Protein AF-A0A3D0KJQ5-F1 (afdb_monomer_lite)

pLDDT: mean 80.61, std 14.19, range [37.97, 95.0]

Organism: NCBI:txid213554

Radius of gyration: 21.0 Å; chains: 1; bounding box: 56×35×61 Å

Secondary structure (DSSP, 8-state):
-HHHHHHHHHHHHHHHHHHHHHHHHHHHHHH----S-STT--HHHHHHHHHHHHHH-TTT--STT-EEPS--EEE--TT--EEEEEEEETTEEEEEEEETTS-EEEEE-----

Sequence (113 aa):
MKYFKFLIYFFMLMVLAVGLLMLAYALFMKYSSTGTGCNNLSYEEIKSTIDGFHNDFPQVFTMSGFRMQEGFEYIDGDSGDLILQSFETDSGYYRAEITCDGGIDIDPWYNER

Structure (mmCIF, N/CA/C/O backbone):
data_AF-A0A3D0KJQ5-F1
#
_entry.id   AF-A0A3D0KJQ5-F1
#
loop_
_atom_site.group_PDB
_atom_site.id
_atom_site.type_symbol
_atom_site.label_atom_id
_atom_site.label_alt_id
_atom_site.label_comp_id
_atom_site.label_asym_id
_atom_site.label_entity_id
_atom_site.label_seq_id
_atom_site.pdbx_PDB_ins_code
_atom_site.Cartn_x
_atom_site.Cartn_y
_atom_site.Cartn_z
_atom_site.occupancy
_atom_site.B_iso_or_equiv
_atom_site.auth_seq_id
_atom_site.auth_comp_id
_atom_site.auth_asym_id
_atom_site.auth_atom_id
_atom_site.pdbx_PDB_model_num
ATOM 1 N N . MET A 1 1 ? -42.836 6.720 37.431 1.00 60.09 1 MET A N 1
ATOM 2 C CA . MET A 1 1 ? -42.256 5.835 36.388 1.00 60.09 1 MET A CA 1
ATOM 3 C C . MET A 1 1 ? -41.872 6.520 35.063 1.00 60.09 1 MET A C 1
ATOM 5 O O . MET A 1 1 ? -41.147 5.901 34.298 1.00 60.09 1 MET A O 1
ATOM 9 N N . LYS A 1 2 ? -42.285 7.766 34.756 1.00 63.03 2 LYS A N 1
ATOM 10 C CA . LYS A 1 2 ? -41.899 8.443 33.491 1.00 63.03 2 LYS A CA 1
ATOM 11 C C . LYS A 1 2 ? -40.408 8.831 33.433 1.00 63.03 2 LYS A C 1
ATOM 13 O O . LYS A 1 2 ? -39.760 8.607 32.419 1.00 63.03 2 LYS A O 1
ATOM 18 N N . TYR A 1 3 ? -39.852 9.297 34.552 1.00 71.69 3 TYR A N 1
ATOM 19 C CA . TYR A 1 3 ? -38.444 9.704 34.660 1.00 71.69 3 TYR A CA 1
ATOM 20 C C . TYR A 1 3 ? -37.442 8.546 34.548 1.00 71.69 3 TYR A C 1
ATOM 22 O O . TYR A 1 3 ? -36.338 8.741 34.063 1.00 71.69 3 TYR A O 1
ATOM 30 N N . PHE A 1 4 ? -37.836 7.328 34.928 1.00 75.19 4 PHE A N 1
ATOM 31 C CA . PHE A 1 4 ? -36.958 6.155 34.856 1.00 75.19 4 PHE A CA 1
ATOM 32 C C . PHE A 1 4 ? -36.667 5.740 33.406 1.00 75.19 4 PHE A C 1
ATOM 34 O O . PHE A 1 4 ? -35.530 5.453 33.056 1.00 75.19 4 PHE A O 1
ATOM 41 N N . LYS A 1 5 ? -37.682 5.796 32.533 1.00 78.19 5 LYS A N 1
ATOM 42 C C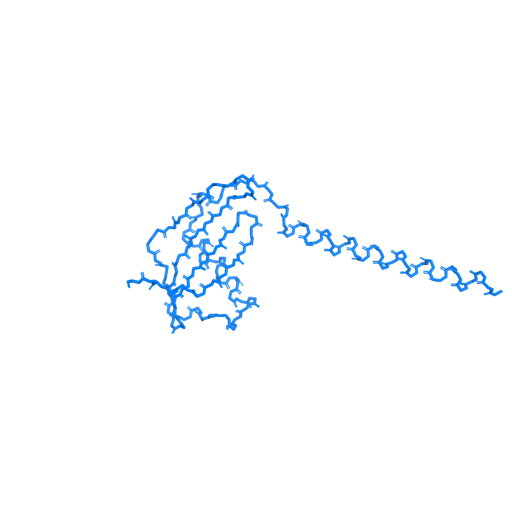A . LYS A 1 5 ? -37.500 5.550 31.094 1.00 78.19 5 LYS A CA 1
ATOM 43 C C . LYS A 1 5 ? -36.637 6.636 30.451 1.00 78.19 5 LYS A C 1
ATOM 45 O O . LYS A 1 5 ? -35.760 6.318 29.662 1.00 78.19 5 LYS A O 1
ATOM 50 N N . PHE A 1 6 ? -36.845 7.896 30.838 1.00 81.75 6 PHE A N 1
ATOM 51 C CA . PHE A 1 6 ? -36.025 9.017 30.370 1.00 81.75 6 PHE A CA 1
ATOM 52 C C . PHE A 1 6 ? -34.544 8.846 30.742 1.00 81.75 6 PHE A C 1
ATOM 54 O O . PHE A 1 6 ? -33.677 9.032 29.894 1.00 81.75 6 PHE A O 1
ATOM 61 N N . LEU A 1 7 ? -34.261 8.414 31.975 1.00 84.31 7 LEU A N 1
ATOM 62 C CA . LEU A 1 7 ? -32.898 8.172 32.449 1.00 84.31 7 LEU A CA 1
ATOM 63 C C . LEU A 1 7 ? -32.189 7.066 31.647 1.00 84.31 7 LEU A C 1
ATOM 65 O O . LEU A 1 7 ? -31.022 7.208 31.296 1.00 84.31 7 LEU A O 1
ATOM 69 N N . ILE A 1 8 ? -32.908 5.989 31.312 1.00 86.25 8 ILE A N 1
ATOM 70 C CA . ILE A 1 8 ? -32.370 4.877 30.515 1.00 86.25 8 ILE A CA 1
ATOM 71 C C . ILE A 1 8 ? -32.056 5.322 29.084 1.00 86.25 8 ILE A C 1
ATOM 73 O O . ILE A 1 8 ? -30.977 5.020 28.579 1.00 86.25 8 ILE A O 1
ATOM 77 N N . TYR A 1 9 ? -32.961 6.067 28.440 1.00 87.62 9 TYR A N 1
ATOM 78 C CA . TYR A 1 9 ? -32.713 6.572 27.087 1.00 87.62 9 TYR A CA 1
ATOM 79 C C . TYR A 1 9 ? -31.526 7.533 27.048 1.00 87.62 9 TYR A C 1
ATOM 81 O O . TYR A 1 9 ? -30.709 7.441 26.138 1.00 87.62 9 TYR A O 1
ATOM 89 N N . PHE A 1 10 ? -31.391 8.398 28.057 1.00 87.44 10 PHE A N 1
ATOM 90 C CA . PHE A 1 10 ? -30.246 9.296 28.178 1.00 87.44 10 PHE A CA 1
ATOM 91 C C . PHE A 1 10 ? -28.924 8.524 28.302 1.00 87.44 10 PHE A C 1
ATOM 93 O O . PHE A 1 10 ? -27.953 8.838 27.614 1.00 87.44 10 PHE A O 1
ATOM 100 N N . PHE A 1 11 ? -28.902 7.465 29.117 1.00 88.62 11 PHE A N 1
ATOM 101 C CA . PHE A 1 11 ? -27.711 6.635 29.298 1.00 88.62 11 PHE A CA 1
ATOM 102 C C . PHE A 1 11 ? -27.338 5.861 28.024 1.00 88.62 11 PHE A C 1
ATOM 104 O O . PHE A 1 11 ? -26.170 5.833 27.642 1.00 88.62 11 PHE A O 1
ATOM 111 N N . MET A 1 12 ? -28.321 5.291 27.316 1.00 87.31 12 MET A N 1
ATOM 112 C CA . MET A 1 12 ? -28.091 4.629 26.024 1.00 87.31 12 MET A CA 1
ATOM 113 C C . MET A 1 12 ? -27.501 5.581 24.978 1.00 87.31 12 MET A C 1
ATOM 115 O O . MET A 1 12 ? -26.583 5.202 24.255 1.00 87.31 12 MET A O 1
ATOM 119 N N . LEU A 1 13 ? -27.994 6.820 24.918 1.00 90.81 13 LEU A N 1
ATOM 120 C CA . LEU A 1 13 ? -27.521 7.828 23.968 1.00 90.81 13 LEU A CA 1
ATOM 121 C C . LEU A 1 13 ? -26.072 8.244 24.260 1.00 90.81 13 LEU A C 1
ATOM 123 O O . LEU A 1 13 ? -25.277 8.379 23.333 1.00 90.81 13 LEU A O 1
ATOM 127 N N . MET A 1 14 ? -25.704 8.362 25.541 1.00 91.38 14 MET A N 1
ATOM 128 C CA . MET A 1 14 ? -24.317 8.608 25.951 1.00 91.38 14 MET A CA 1
ATOM 129 C C . MET A 1 14 ? -23.379 7.475 25.531 1.00 91.38 14 MET A C 1
ATOM 131 O O . MET A 1 14 ? -22.322 7.742 24.967 1.00 91.38 14 MET A O 1
ATOM 135 N N . VAL A 1 15 ? -23.758 6.218 25.777 1.00 90.31 15 VAL A N 1
ATOM 136 C CA . VAL A 1 15 ? -22.932 5.058 25.399 1.00 90.31 15 VAL A CA 1
ATOM 137 C C . VAL A 1 15 ? -22.744 4.998 23.882 1.00 90.31 15 VAL A C 1
ATOM 139 O O . VAL A 1 15 ? -21.632 4.766 23.411 1.00 90.31 15 VAL A O 1
ATOM 142 N N . LEU A 1 16 ? -23.801 5.274 23.114 1.00 91.38 16 LEU A N 1
ATOM 143 C CA . LEU A 1 16 ? -23.732 5.308 21.655 1.00 91.38 16 LEU A CA 1
ATOM 144 C C . LEU A 1 16 ? -22.811 6.432 21.150 1.00 91.38 16 LEU A C 1
ATOM 146 O O . LEU A 1 16 ? -21.994 6.203 20.261 1.00 91.38 16 LEU A O 1
ATOM 150 N N . ALA A 1 17 ? -22.899 7.627 21.743 1.00 91.38 17 ALA A N 1
ATOM 151 C CA . ALA A 1 17 ? -22.047 8.761 21.390 1.00 91.38 17 ALA A CA 1
ATOM 152 C C . ALA A 1 17 ? -20.565 8.490 21.697 1.00 91.38 17 ALA A C 1
ATOM 154 O O . ALA A 1 17 ? -19.705 8.777 20.869 1.00 91.38 17 ALA A O 1
ATOM 155 N N . VAL A 1 18 ? -20.263 7.883 22.850 1.00 90.00 18 VAL A N 1
ATOM 156 C CA . VAL A 1 18 ? -18.893 7.481 23.206 1.00 90.00 18 VAL A CA 1
ATOM 157 C C . VAL A 1 18 ? -18.375 6.402 22.252 1.00 90.00 18 VAL A C 1
ATOM 159 O O . VAL A 1 18 ? -17.232 6.484 21.810 1.00 90.00 18 VAL A O 1
ATOM 162 N N . GLY A 1 19 ? -19.213 5.430 21.878 1.00 88.69 19 GLY A N 1
ATOM 163 C CA . GLY A 1 19 ? -18.858 4.412 20.887 1.00 88.69 19 GLY A CA 1
ATOM 164 C C . GLY A 1 19 ? -18.525 5.009 19.516 1.00 88.69 19 GLY A C 1
ATOM 165 O O . GLY A 1 19 ? -17.511 4.652 18.922 1.00 88.69 19 GLY A O 1
ATOM 166 N N . LEU A 1 20 ? -19.328 5.968 19.043 1.00 89.50 20 LEU A N 1
ATOM 167 C CA . LEU A 1 20 ? -19.077 6.681 17.786 1.00 89.50 20 LEU A CA 1
ATOM 168 C C . LEU A 1 20 ? -17.809 7.539 17.843 1.00 89.50 20 LEU A C 1
ATOM 170 O O . LEU A 1 20 ? -17.054 7.561 16.877 1.00 89.50 20 LEU A O 1
ATOM 174 N N . LEU A 1 21 ? -17.541 8.199 18.973 1.00 86.81 21 LEU A N 1
ATOM 175 C CA . LEU A 1 21 ? -16.307 8.961 19.176 1.00 86.81 21 LEU A CA 1
ATOM 176 C C . LEU A 1 21 ? -15.070 8.058 19.176 1.00 86.81 21 LEU A C 1
ATOM 178 O O . LEU A 1 21 ? -14.069 8.415 18.563 1.00 86.81 21 LEU A O 1
ATOM 182 N N . MET A 1 22 ? -15.135 6.881 19.806 1.00 81.00 22 MET A N 1
ATOM 183 C CA . MET A 1 22 ? -14.028 5.919 19.770 1.00 81.00 22 MET A CA 1
ATOM 184 C C . MET A 1 22 ? -13.806 5.342 18.370 1.00 81.00 22 MET A C 1
ATOM 186 O O . MET A 1 22 ? -12.659 5.185 17.961 1.00 81.00 22 MET A O 1
ATOM 190 N N . LEU A 1 23 ? -14.874 5.088 17.606 1.00 79.94 23 LEU A N 1
ATOM 191 C CA . LEU A 1 23 ? -14.763 4.666 16.208 1.00 79.94 23 LEU A CA 1
ATOM 192 C C . LEU A 1 23 ? -14.145 5.770 15.339 1.00 79.94 23 LEU A C 1
ATOM 194 O O . LEU A 1 23 ? -13.222 5.501 14.578 1.00 79.94 23 LEU A O 1
ATOM 198 N N . ALA A 1 24 ? -14.603 7.015 15.487 1.00 76.12 24 ALA A N 1
ATOM 199 C CA . ALA A 1 24 ? -14.039 8.161 14.783 1.00 76.12 24 ALA A CA 1
ATOM 200 C C . ALA A 1 24 ? -12.571 8.396 15.158 1.00 76.12 24 ALA A C 1
ATOM 202 O O . ALA A 1 24 ? -11.776 8.710 14.285 1.00 76.12 24 ALA A O 1
ATOM 203 N N . TYR A 1 25 ? -12.192 8.192 16.423 1.00 73.00 25 TYR A N 1
ATOM 204 C CA . TYR A 1 25 ? -10.802 8.269 16.871 1.00 73.00 25 TYR A CA 1
ATOM 205 C C . TYR A 1 25 ? -9.944 7.135 16.304 1.00 73.00 25 TYR A C 1
ATOM 207 O O . TYR A 1 25 ? -8.824 7.386 15.883 1.00 73.00 25 TYR A O 1
ATOM 215 N N . ALA A 1 26 ? -10.456 5.904 16.237 1.00 69.25 26 ALA A N 1
ATOM 216 C CA . ALA A 1 26 ? -9.744 4.789 15.614 1.00 69.25 26 ALA A CA 1
ATOM 217 C C . ALA A 1 26 ? -9.541 5.015 14.107 1.00 69.25 26 ALA A C 1
ATOM 219 O O . ALA A 1 26 ? -8.451 4.780 13.590 1.00 69.25 26 ALA A O 1
ATOM 220 N N . LEU A 1 27 ? -10.564 5.529 13.416 1.00 67.25 27 LEU A N 1
ATOM 221 C CA . LEU A 1 27 ? -10.448 5.951 12.021 1.00 67.25 27 LEU A CA 1
ATOM 222 C C . LEU A 1 27 ? -9.459 7.112 11.895 1.00 67.25 27 LEU A C 1
ATOM 224 O O . LEU A 1 27 ? -8.558 7.049 11.075 1.00 67.25 27 LEU A O 1
ATOM 228 N N . PHE A 1 28 ? -9.547 8.129 12.749 1.00 60.78 28 PHE A N 1
ATOM 229 C CA . PHE A 1 28 ? -8.616 9.251 12.738 1.00 60.78 28 PHE A CA 1
ATOM 230 C C . PHE A 1 28 ? -7.179 8.802 12.999 1.00 60.78 28 PHE A C 1
ATOM 232 O O . PHE A 1 28 ? -6.311 9.224 12.268 1.00 60.78 28 PHE A O 1
ATOM 239 N N . MET A 1 29 ? -6.905 7.898 13.942 1.00 55.59 29 MET A N 1
ATOM 240 C CA . MET A 1 29 ? -5.559 7.340 14.155 1.00 55.59 29 MET A CA 1
ATOM 241 C C . MET A 1 29 ? -5.058 6.528 12.952 1.00 55.59 29 MET A C 1
ATOM 243 O O . MET A 1 29 ? -3.855 6.489 12.723 1.00 55.59 29 MET A O 1
ATOM 247 N N . LYS A 1 30 ? -5.959 5.928 12.161 1.00 53.78 30 LYS A N 1
ATOM 248 C CA . LYS A 1 30 ? -5.618 5.336 10.858 1.00 53.78 30 LYS A CA 1
ATOM 249 C C . LYS A 1 30 ? -5.277 6.403 9.799 1.00 53.78 30 LYS A C 1
ATOM 251 O O . LYS A 1 30 ? -4.495 6.112 8.912 1.00 53.78 30 LYS A O 1
ATOM 256 N N . TYR A 1 31 ? -5.835 7.613 9.905 1.00 47.53 31 TYR A N 1
ATOM 257 C CA . TYR A 1 31 ? -5.654 8.733 8.961 1.00 47.53 31 TYR A CA 1
ATOM 258 C C . TYR A 1 31 ? -4.696 9.846 9.449 1.00 47.53 31 TYR A C 1
ATOM 260 O O . TYR A 1 31 ? -4.397 10.780 8.717 1.00 47.53 31 TYR A O 1
ATOM 268 N N . SER A 1 32 ? -4.235 9.800 10.699 1.00 37.97 32 SER A N 1
ATOM 269 C CA . SER A 1 32 ? -3.495 10.869 11.383 1.00 37.97 32 SER A CA 1
ATOM 270 C C . SER A 1 32 ? -2.163 10.335 11.894 1.00 37.97 32 SER A C 1
ATOM 272 O O . SER A 1 32 ? -1.899 10.295 13.098 1.00 37.97 32 SER A O 1
ATOM 274 N N . SER A 1 33 ? -1.293 9.977 10.959 1.00 39.69 33 SER A N 1
ATOM 275 C CA . SER A 1 33 ? 0.148 9.980 11.191 1.00 39.69 33 SER A CA 1
ATOM 276 C C . SER A 1 33 ? 0.798 10.896 10.162 1.00 39.69 33 SER A C 1
ATOM 278 O O . SER A 1 33 ? 1.375 10.461 9.172 1.00 39.69 33 SER A O 1
ATOM 280 N N . THR A 1 34 ? 0.675 12.202 10.391 1.00 40.50 34 THR A N 1
ATOM 281 C CA . THR A 1 34 ? 1.417 13.217 9.647 1.00 40.50 34 THR A CA 1
ATOM 282 C C . THR A 1 34 ? 2.908 13.122 9.964 1.00 40.50 34 THR A C 1
ATOM 284 O O . THR A 1 34 ? 3.323 13.441 11.079 1.00 40.50 34 THR A O 1
ATOM 287 N N . GLY A 1 35 ? 3.688 12.782 8.938 1.00 46.47 35 GLY A N 1
ATOM 288 C CA . GLY A 1 35 ? 4.931 13.484 8.626 1.00 46.47 35 GLY A CA 1
ATOM 289 C C . GLY A 1 35 ? 6.214 12.908 9.213 1.00 46.47 35 GLY A C 1
ATOM 290 O O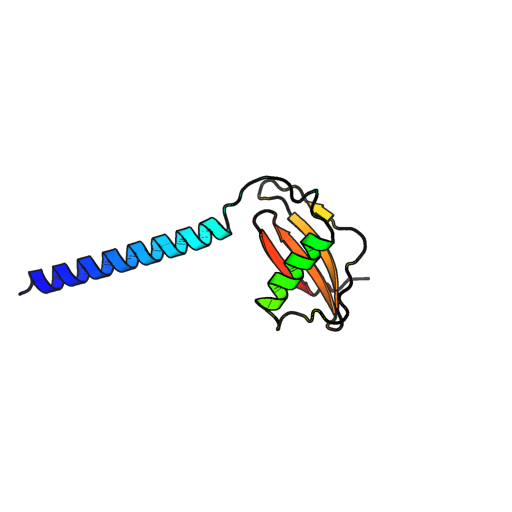 . GLY A 1 35 ? 6.739 13.470 10.165 1.00 46.47 35 GLY A O 1
ATOM 291 N N . THR A 1 36 ? 6.763 11.873 8.564 1.00 43.81 36 THR A N 1
ATOM 292 C CA . THR A 1 36 ? 8.196 11.804 8.202 1.00 43.81 36 THR A CA 1
ATOM 293 C C . THR A 1 36 ? 8.455 10.628 7.245 1.00 43.81 36 THR A C 1
ATOM 295 O O . THR A 1 36 ? 8.480 9.485 7.683 1.00 43.81 36 THR A O 1
ATOM 298 N N . GLY A 1 37 ? 8.724 10.920 5.967 1.00 60.22 37 GLY A N 1
ATOM 299 C CA . GLY A 1 37 ? 9.725 10.195 5.170 1.00 60.22 37 GLY A CA 1
ATOM 300 C C . GLY A 1 37 ? 9.340 8.849 4.554 1.00 60.22 37 GLY A C 1
ATOM 301 O O . GLY A 1 37 ? 9.974 7.841 4.842 1.00 60.22 37 GLY A O 1
ATOM 302 N N . CYS A 1 38 ? 8.392 8.831 3.623 1.00 68.06 38 CYS A N 1
ATOM 303 C CA . CYS A 1 38 ? 8.249 7.710 2.683 1.00 68.06 38 CYS A CA 1
ATOM 304 C C . CYS A 1 38 ? 9.221 7.794 1.491 1.00 68.06 38 CYS A C 1
ATOM 306 O O . CYS A 1 38 ? 9.444 6.806 0.801 1.00 68.06 38 CYS A O 1
ATOM 308 N N . ASN A 1 39 ? 9.886 8.936 1.290 1.00 65.06 39 ASN A N 1
ATOM 309 C CA . ASN A 1 39 ? 10.911 9.126 0.256 1.00 65.06 39 ASN A CA 1
ATOM 310 C C . ASN A 1 39 ? 12.107 8.148 0.334 1.00 65.06 39 ASN A C 1
ATOM 312 O O . ASN A 1 39 ? 12.886 8.076 -0.612 1.00 65.06 39 ASN A O 1
ATOM 316 N N . ASN A 1 40 ? 12.248 7.403 1.437 1.00 66.94 40 ASN A N 1
ATOM 317 C CA . ASN A 1 40 ? 13.287 6.397 1.656 1.00 66.94 40 ASN A CA 1
ATOM 318 C C . ASN A 1 40 ? 12.737 4.974 1.853 1.00 66.94 40 ASN A C 1
ATOM 320 O O . ASN A 1 40 ? 13.493 4.113 2.307 1.00 66.94 40 ASN A O 1
ATOM 324 N N . LEU A 1 41 ? 11.458 4.708 1.553 1.00 77.38 41 LEU A N 1
ATOM 325 C CA . LEU A 1 41 ? 10.936 3.346 1.674 1.00 77.38 41 LEU A CA 1
ATOM 326 C C . LEU A 1 41 ? 11.699 2.406 0.741 1.00 77.38 41 LEU A C 1
ATOM 328 O O . LEU A 1 41 ? 11.862 2.654 -0.456 1.00 77.38 41 LEU A O 1
ATOM 332 N N . SER A 1 42 ? 12.183 1.318 1.323 1.00 83.06 42 SER A N 1
ATOM 333 C CA . SER A 1 42 ? 12.822 0.241 0.585 1.00 83.06 42 SER A CA 1
ATOM 334 C C . SER A 1 42 ? 11.799 -0.531 -0.246 1.00 83.06 42 SER A C 1
ATOM 336 O O . SER A 1 42 ? 10.601 -0.566 0.052 1.00 83.06 42 SER A O 1
ATOM 338 N N . TYR A 1 43 ? 12.287 -1.215 -1.280 1.00 84.31 43 TYR A N 1
ATOM 339 C CA . TYR A 1 43 ? 11.469 -2.133 -2.070 1.00 84.31 43 TYR A CA 1
ATOM 340 C C . TYR A 1 43 ? 10.808 -3.205 -1.192 1.00 84.31 43 TYR A C 1
ATOM 342 O O . TYR A 1 43 ? 9.665 -3.591 -1.430 1.00 84.31 43 TYR A O 1
ATOM 350 N N . GLU A 1 44 ? 11.506 -3.686 -0.166 1.00 85.75 44 GLU A N 1
ATOM 351 C CA . GLU A 1 44 ? 10.992 -4.666 0.784 1.00 85.75 44 GLU A CA 1
ATOM 352 C C . GLU A 1 44 ? 9.826 -4.117 1.611 1.00 85.75 44 GLU A C 1
ATOM 354 O O . GLU A 1 44 ? 8.835 -4.824 1.799 1.00 85.75 44 GLU A O 1
ATOM 359 N N . GLU A 1 45 ? 9.909 -2.866 2.065 1.00 86.31 45 GLU A N 1
ATOM 360 C CA . GLU A 1 45 ? 8.824 -2.210 2.801 1.00 86.31 45 GLU A CA 1
ATOM 361 C C . GLU A 1 45 ? 7.605 -1.988 1.906 1.00 86.31 45 GLU A C 1
ATOM 363 O O . GLU A 1 45 ? 6.496 -2.357 2.287 1.00 86.31 45 GLU A O 1
ATOM 368 N N . ILE A 1 46 ? 7.808 -1.491 0.681 1.00 87.06 46 ILE A N 1
ATOM 369 C CA . ILE A 1 46 ? 6.735 -1.312 -0.309 1.00 87.06 46 ILE A CA 1
ATOM 370 C C . ILE A 1 46 ? 6.040 -2.649 -0.597 1.00 87.06 46 ILE A C 1
ATOM 372 O O . ILE A 1 46 ? 4.812 -2.745 -0.551 1.00 87.06 46 ILE A O 1
ATOM 376 N N . LYS A 1 47 ? 6.818 -3.713 -0.829 1.00 90.12 47 LYS A N 1
ATOM 377 C CA . LYS A 1 47 ? 6.280 -5.061 -1.033 1.00 90.12 47 LYS A CA 1
ATOM 378 C C . LYS A 1 47 ? 5.506 -5.555 0.187 1.00 90.12 47 LYS A C 1
ATOM 380 O O . LYS A 1 47 ? 4.448 -6.151 0.014 1.00 90.12 47 LYS A O 1
ATOM 385 N N . SER A 1 48 ? 6.022 -5.337 1.397 1.00 88.88 48 SER A N 1
ATOM 386 C CA . SER A 1 48 ? 5.343 -5.741 2.631 1.00 88.88 48 SER A CA 1
ATOM 387 C C . SER A 1 48 ? 4.001 -5.032 2.796 1.00 88.88 48 SER A C 1
ATOM 389 O O . SER A 1 48 ? 3.046 -5.652 3.257 1.00 88.88 48 SER A O 1
ATOM 391 N N . THR A 1 49 ? 3.906 -3.759 2.410 1.00 89.12 49 THR A N 1
ATOM 392 C CA . THR A 1 49 ? 2.645 -3.006 2.433 1.00 89.12 49 THR A CA 1
ATOM 393 C C . THR A 1 49 ? 1.641 -3.575 1.430 1.00 89.12 49 THR A C 1
ATOM 395 O O . THR A 1 49 ? 0.485 -3.801 1.784 1.00 89.12 49 THR A O 1
ATOM 398 N N . ILE A 1 50 ? 2.083 -3.885 0.205 1.00 90.12 50 ILE A N 1
ATOM 399 C CA . ILE A 1 50 ? 1.235 -4.507 -0.827 1.00 90.12 50 ILE A CA 1
ATOM 400 C C . ILE A 1 50 ? 0.752 -5.899 -0.386 1.00 90.12 50 ILE A C 1
ATOM 402 O O . ILE A 1 50 ? -0.425 -6.222 -0.540 1.00 90.12 50 ILE A O 1
ATOM 406 N N . ASP A 1 51 ? 1.632 -6.709 0.207 1.00 91.25 51 ASP A N 1
ATOM 407 C CA . ASP A 1 51 ? 1.275 -8.021 0.763 1.00 91.25 51 ASP A CA 1
ATOM 408 C C . ASP A 1 51 ? 0.282 -7.888 1.930 1.00 91.25 51 ASP A C 1
ATOM 410 O O . ASP A 1 51 ? -0.684 -8.643 2.032 1.00 91.25 51 ASP A O 1
ATOM 414 N N . GLY A 1 52 ? 0.455 -6.875 2.784 1.00 89.06 52 GLY A N 1
ATOM 415 C CA . GLY A 1 52 ? -0.503 -6.523 3.833 1.00 89.06 52 GLY A CA 1
ATOM 416 C C . GLY A 1 52 ? -1.900 -6.245 3.273 1.00 89.06 52 GLY A C 1
ATOM 417 O O . GLY A 1 52 ? -2.870 -6.855 3.721 1.00 89.06 52 GLY A O 1
ATOM 418 N N . PHE A 1 53 ? -1.998 -5.408 2.237 1.00 88.50 53 PHE A N 1
ATOM 419 C CA . PHE A 1 53 ? -3.271 -5.147 1.565 1.00 88.50 53 PHE A CA 1
ATOM 420 C C . PHE A 1 53 ? -3.867 -6.410 0.935 1.00 88.50 53 PHE A C 1
ATOM 422 O O . PHE A 1 53 ? -5.069 -6.638 1.051 1.00 88.50 53 PHE A O 1
ATOM 429 N N . HIS A 1 54 ? -3.050 -7.258 0.298 1.00 90.38 54 HIS A N 1
ATOM 430 C CA . HIS A 1 54 ? -3.522 -8.534 -0.244 1.00 90.38 54 HIS A CA 1
ATOM 431 C C . HIS A 1 54 ? -4.126 -9.430 0.844 1.00 90.38 54 HIS A C 1
ATOM 433 O O . HIS A 1 54 ? -5.165 -10.043 0.620 1.00 90.38 54 HIS A O 1
ATOM 439 N N . ASN A 1 55 ? -3.512 -9.499 2.026 1.00 89.00 55 ASN A N 1
ATOM 440 C CA . ASN A 1 55 ? -4.040 -10.300 3.131 1.00 89.00 55 ASN A CA 1
ATOM 441 C C . ASN A 1 55 ? -5.409 -9.798 3.618 1.00 89.00 55 ASN A C 1
ATOM 443 O O . ASN A 1 55 ? -6.270 -10.612 3.960 1.00 89.00 55 ASN A O 1
ATOM 447 N N . ASP A 1 56 ? -5.626 -8.482 3.605 1.00 88.44 56 ASP A N 1
ATOM 448 C CA . ASP A 1 56 ? -6.913 -7.873 3.954 1.00 88.44 56 ASP A CA 1
ATOM 449 C C . ASP A 1 56 ? -7.955 -8.011 2.823 1.00 88.44 56 ASP A C 1
ATOM 451 O O . ASP A 1 56 ? -9.152 -8.164 3.087 1.00 88.44 56 ASP A O 1
ATOM 455 N N . PHE A 1 57 ? -7.510 -7.995 1.561 1.00 88.00 57 PHE A N 1
ATOM 456 C CA . PHE A 1 57 ? -8.358 -8.009 0.362 1.00 88.00 57 PHE A CA 1
ATOM 457 C C . PHE A 1 57 ? -7.865 -8.998 -0.717 1.00 88.00 57 PHE A C 1
ATOM 459 O O . PHE A 1 57 ? -7.553 -8.597 -1.846 1.00 88.00 57 PHE A O 1
ATOM 466 N N . PRO A 1 58 ? -7.854 -10.315 -0.438 1.00 89.75 58 PRO A N 1
ATOM 467 C CA . PRO A 1 58 ? -7.237 -11.314 -1.319 1.00 89.75 58 PRO A CA 1
ATOM 468 C C . PRO A 1 58 ? -7.944 -11.488 -2.671 1.00 89.75 58 PRO A C 1
ATOM 470 O O . PRO A 1 58 ? -7.409 -12.113 -3.582 1.00 89.75 58 PRO A O 1
ATOM 473 N N . GLN A 1 59 ? -9.155 -10.947 -2.819 1.00 89.06 59 GLN A N 1
ATOM 474 C CA . GLN A 1 59 ? -9.935 -10.976 -4.054 1.00 89.06 59 GLN A CA 1
ATOM 475 C C . GLN A 1 59 ? -9.500 -9.946 -5.110 1.00 89.06 59 GLN A C 1
ATOM 477 O O . GLN A 1 59 ? -9.960 -10.043 -6.245 1.00 89.06 59 GLN A O 1
ATOM 482 N N . VAL A 1 60 ? -8.682 -8.947 -4.755 1.00 87.19 60 VAL A N 1
ATOM 483 C CA . VAL A 1 60 ? -8.313 -7.846 -5.671 1.00 87.19 60 VAL A CA 1
ATOM 484 C C . VAL A 1 60 ? -7.228 -8.286 -6.661 1.00 87.19 60 VAL A C 1
ATOM 486 O O . VAL A 1 60 ? -7.310 -7.995 -7.855 1.00 87.19 60 VAL A O 1
ATOM 489 N N . PHE A 1 61 ? -6.227 -9.019 -6.176 1.00 91.88 61 PHE A N 1
ATOM 490 C CA . PHE A 1 61 ? -5.127 -9.573 -6.969 1.00 91.88 61 PHE A CA 1
ATOM 491 C C . PHE A 1 61 ? -4.480 -10.754 -6.237 1.00 91.88 61 PHE A C 1
ATOM 493 O O . PHE A 1 61 ? -4.727 -10.958 -5.051 1.00 91.88 61 PHE A O 1
ATOM 500 N N . THR A 1 62 ? -3.632 -11.520 -6.928 1.00 92.75 62 THR A N 1
ATOM 501 C CA . THR A 1 62 ? -2.821 -12.592 -6.324 1.00 92.75 62 THR A CA 1
ATOM 502 C C . THR A 1 62 ? -1.388 -12.145 -6.061 1.00 92.75 62 THR A C 1
ATOM 504 O O . THR A 1 62 ? -0.789 -11.473 -6.890 1.00 92.75 62 THR A O 1
ATOM 507 N N . MET A 1 63 ? -0.783 -12.589 -4.959 1.00 93.44 63 MET A N 1
ATOM 508 C CA . MET A 1 63 ? 0.664 -12.432 -4.742 1.00 93.44 63 MET A CA 1
ATOM 509 C C . MET A 1 63 ? 1.511 -13.440 -5.542 1.00 93.44 63 MET A C 1
ATOM 511 O O . MET A 1 63 ? 2.741 -13.347 -5.567 1.00 93.44 63 MET A O 1
ATOM 515 N N . SER A 1 64 ? 0.884 -14.413 -6.213 1.00 95.00 64 SER A N 1
ATOM 516 C CA . SER A 1 64 ? 1.595 -15.333 -7.105 1.00 95.00 64 SER A CA 1
ATOM 517 C C . SER A 1 64 ? 2.201 -14.580 -8.291 1.00 95.00 64 SER A C 1
ATOM 519 O O . SER A 1 64 ? 1.572 -13.696 -8.873 1.00 95.00 64 SER A O 1
ATOM 521 N N . GLY A 1 65 ? 3.450 -14.903 -8.626 1.00 94.75 65 GLY A N 1
ATOM 522 C CA . GLY A 1 65 ? 4.170 -14.238 -9.713 1.00 94.75 65 GLY A CA 1
ATOM 523 C C . GLY A 1 65 ? 4.559 -12.781 -9.434 1.00 94.75 65 GLY A C 1
ATOM 524 O O . GLY A 1 65 ? 5.006 -12.114 -10.362 1.00 94.75 65 GLY A O 1
ATOM 525 N N . PHE A 1 66 ? 4.430 -12.296 -8.189 1.00 94.69 66 PHE A N 1
ATOM 526 C CA . PHE A 1 66 ? 4.684 -10.896 -7.834 1.00 94.69 66 PHE A CA 1
ATOM 527 C C . PHE A 1 66 ? 6.072 -10.401 -8.273 1.00 94.69 66 PHE A C 1
ATOM 529 O O . PHE A 1 66 ? 7.106 -10.946 -7.865 1.00 94.69 66 PHE A O 1
ATOM 536 N N . ARG A 1 67 ? 6.091 -9.320 -9.057 1.00 93.50 67 ARG A N 1
ATOM 537 C CA . ARG A 1 67 ? 7.291 -8.620 -9.536 1.00 93.50 67 ARG A CA 1
ATOM 538 C C . ARG A 1 67 ? 7.055 -7.113 -9.519 1.00 93.50 67 ARG A C 1
ATOM 540 O O . ARG A 1 67 ? 6.178 -6.620 -10.221 1.00 93.50 67 ARG A O 1
ATOM 547 N N . MET A 1 68 ? 7.856 -6.372 -8.758 1.00 91.38 68 MET A N 1
ATOM 548 C CA . MET A 1 68 ? 7.855 -4.908 -8.844 1.00 91.38 68 MET A CA 1
ATOM 549 C C . MET A 1 68 ? 8.507 -4.466 -10.150 1.00 91.38 68 MET A C 1
ATOM 551 O O . MET A 1 68 ? 9.524 -5.027 -10.562 1.00 91.38 68 MET A O 1
ATOM 555 N N . GLN A 1 69 ? 7.905 -3.472 -10.795 1.00 89.31 69 GLN A N 1
ATOM 556 C CA . GLN A 1 69 ? 8.520 -2.780 -11.920 1.00 89.31 69 GLN A CA 1
ATOM 557 C C . GLN A 1 69 ? 9.626 -1.857 -11.395 1.00 89.31 69 GLN A C 1
ATOM 5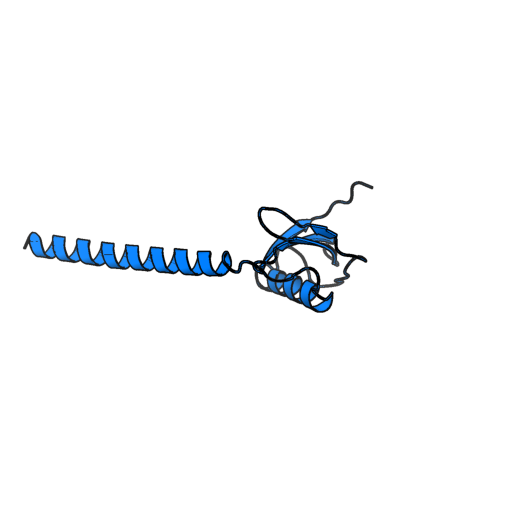59 O O . GLN A 1 69 ? 9.566 -1.399 -10.252 1.00 89.31 69 GLN A O 1
ATOM 564 N N . GLU A 1 70 ? 10.658 -1.622 -12.206 1.00 82.94 70 GLU A N 1
ATOM 565 C CA . GLU A 1 70 ? 11.783 -0.784 -11.790 1.00 82.94 70 GLU A CA 1
ATOM 566 C C . GLU A 1 70 ? 11.349 0.661 -11.540 1.00 82.94 70 GLU A C 1
ATOM 568 O O . GLU A 1 70 ? 10.722 1.293 -12.391 1.00 82.94 70 GLU A O 1
ATOM 573 N N . GLY A 1 71 ? 11.766 1.185 -10.388 1.00 73.38 71 GLY A N 1
ATOM 574 C CA . GLY A 1 71 ? 11.484 2.545 -9.962 1.00 73.38 71 GLY A CA 1
ATOM 575 C C . GLY A 1 71 ? 10.097 2.695 -9.341 1.00 73.38 71 GLY A C 1
ATOM 576 O O . GLY A 1 71 ? 9.130 2.038 -9.724 1.00 73.38 71 GLY A O 1
ATOM 577 N N . PHE A 1 72 ? 10.017 3.608 -8.383 1.00 80.44 72 PHE A N 1
ATOM 578 C CA . PHE A 1 72 ? 8.764 4.156 -7.889 1.00 80.44 72 PHE A CA 1
ATOM 579 C C . PHE A 1 72 ? 8.774 5.666 -8.094 1.00 80.44 72 PHE A C 1
ATOM 581 O O . PHE A 1 72 ? 9.829 6.305 -8.077 1.00 80.44 72 PHE A O 1
ATOM 588 N N . GLU A 1 73 ? 7.595 6.232 -8.315 1.00 86.38 73 GLU A N 1
ATOM 589 C CA . GLU A 1 73 ? 7.423 7.675 -8.411 1.00 86.38 73 GLU A CA 1
ATOM 590 C C . GLU A 1 73 ? 7.045 8.205 -7.032 1.00 86.38 73 GLU A C 1
ATOM 592 O O . GLU A 1 73 ? 6.077 7.746 -6.432 1.00 86.38 73 GLU A O 1
ATOM 597 N N . TYR A 1 74 ? 7.829 9.148 -6.519 1.00 83.94 74 TYR A N 1
ATOM 598 C CA . TYR A 1 74 ? 7.488 9.885 -5.310 1.00 83.94 74 TYR A CA 1
ATOM 599 C C . TYR A 1 74 ? 6.854 11.212 -5.709 1.00 83.94 74 TYR A C 1
ATOM 601 O O . TYR A 1 74 ? 7.446 11.976 -6.477 1.00 83.94 74 TYR A O 1
ATOM 609 N N . ILE A 1 75 ? 5.665 11.474 -5.176 1.00 83.50 75 ILE A N 1
ATOM 610 C CA . ILE A 1 75 ? 4.929 12.711 -5.398 1.00 83.50 75 ILE A CA 1
ATOM 611 C C . ILE A 1 75 ? 4.808 13.422 -4.051 1.00 83.50 75 ILE A C 1
ATOM 613 O O . ILE A 1 75 ? 4.165 12.924 -3.129 1.00 83.50 75 ILE A O 1
ATOM 617 N N . ASP A 1 76 ? 5.452 14.584 -3.966 1.00 82.25 76 ASP A N 1
ATOM 618 C CA . ASP A 1 76 ? 5.289 15.542 -2.872 1.00 82.25 76 ASP A CA 1
ATOM 619 C C . ASP A 1 76 ? 4.029 16.371 -3.146 1.00 82.25 76 ASP A C 1
ATOM 621 O O . ASP A 1 76 ? 3.864 16.938 -4.234 1.00 82.25 76 ASP A O 1
ATOM 625 N N . GLY A 1 77 ? 3.113 16.392 -2.185 1.00 67.62 77 GLY A N 1
ATOM 626 C CA . GLY A 1 77 ? 1.820 17.041 -2.316 1.00 67.62 77 GLY A CA 1
ATOM 627 C C . GLY A 1 77 ? 1.449 17.811 -1.059 1.00 67.62 77 GLY A C 1
ATOM 628 O O . GLY A 1 77 ? 1.584 17.317 0.057 1.00 67.62 77 GLY A O 1
ATOM 629 N N . ASP A 1 78 ? 0.849 18.992 -1.235 1.00 65.81 78 ASP A N 1
ATOM 630 C CA . ASP A 1 78 ? 0.354 19.829 -0.127 1.00 65.81 78 ASP A CA 1
ATOM 631 C C . ASP A 1 78 ? -0.658 19.097 0.785 1.00 65.81 78 ASP A C 1
ATOM 633 O O . ASP A 1 78 ? -0.896 19.508 1.921 1.00 65.81 78 ASP A O 1
ATOM 637 N N . SER A 1 79 ? -1.289 18.031 0.277 1.00 63.62 79 SER A N 1
ATOM 638 C CA . SER A 1 79 ? -2.274 17.199 0.989 1.00 63.62 79 SER A CA 1
ATOM 639 C C . SER A 1 79 ? -1.710 15.870 1.509 1.00 63.62 79 SER A C 1
ATOM 641 O O . SER A 1 79 ? -2.456 15.108 2.119 1.00 63.62 79 SER A O 1
ATOM 643 N N . GLY A 1 80 ? -0.423 15.596 1.288 1.00 70.81 80 GLY A N 1
ATOM 644 C CA . GLY A 1 80 ? 0.238 14.358 1.680 1.00 70.81 80 GLY A CA 1
ATOM 645 C C . GLY A 1 80 ? 1.213 13.862 0.617 1.00 70.81 80 GLY A C 1
ATOM 646 O O . GLY A 1 80 ? 0.957 13.976 -0.581 1.00 70.81 80 GLY A O 1
ATOM 647 N N . ASP A 1 81 ? 2.314 13.289 1.089 1.00 82.31 81 ASP A N 1
ATOM 648 C CA . ASP A 1 81 ? 3.264 12.555 0.264 1.00 82.31 81 ASP A CA 1
ATOM 649 C C . ASP A 1 81 ? 2.674 11.202 -0.160 1.00 82.31 81 ASP A C 1
ATOM 651 O O . ASP A 1 81 ? 1.987 10.540 0.633 1.00 82.31 81 ASP A O 1
ATOM 655 N N . LEU A 1 82 ? 2.997 10.753 -1.375 1.00 86.44 82 LEU A N 1
ATOM 656 C CA . LEU A 1 82 ? 2.630 9.418 -1.848 1.00 86.44 82 LEU A CA 1
ATOM 657 C C . LEU A 1 82 ? 3.697 8.788 -2.750 1.00 86.44 82 LEU A C 1
ATO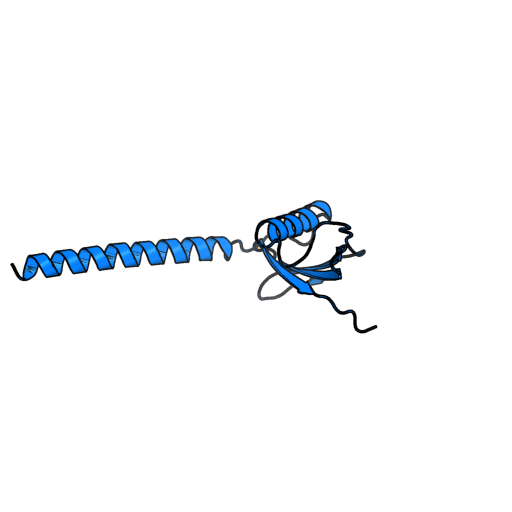M 659 O O . LEU A 1 82 ? 4.482 9.470 -3.412 1.00 86.44 82 LEU A O 1
ATOM 663 N N . ILE A 1 83 ? 3.705 7.457 -2.773 1.00 88.19 83 ILE A N 1
ATOM 664 C CA . ILE A 1 83 ? 4.526 6.627 -3.652 1.00 88.19 83 ILE A CA 1
ATOM 665 C C . ILE A 1 83 ? 3.620 5.897 -4.634 1.00 88.19 83 ILE A C 1
ATOM 667 O O . ILE A 1 83 ? 2.717 5.170 -4.227 1.00 88.19 83 ILE A O 1
ATOM 671 N N . LEU A 1 84 ? 3.920 6.011 -5.924 1.00 90.19 84 LEU A N 1
ATOM 672 C CA . LEU A 1 84 ? 3.328 5.174 -6.959 1.00 90.19 84 LEU A CA 1
ATOM 673 C C . LEU A 1 84 ? 4.296 4.043 -7.312 1.00 90.19 84 LEU A C 1
ATOM 675 O O . LEU A 1 84 ? 5.357 4.275 -7.898 1.00 90.19 84 LEU A O 1
ATOM 679 N N . GLN A 1 85 ? 3.913 2.807 -6.997 1.00 91.69 85 GLN A N 1
ATOM 680 C CA . GLN A 1 85 ? 4.661 1.606 -7.368 1.00 91.69 85 GLN A CA 1
ATOM 681 C C . GLN A 1 85 ? 3.830 0.742 -8.309 1.00 91.69 85 GLN A C 1
ATOM 683 O O . GLN A 1 85 ? 2.755 0.260 -7.964 1.00 91.69 85 GLN A O 1
ATOM 688 N N . SER A 1 86 ? 4.369 0.468 -9.494 1.00 93.25 86 SER A N 1
ATOM 689 C CA . SER A 1 86 ? 3.752 -0.485 -10.420 1.00 93.25 86 SER A CA 1
ATOM 690 C C . SER A 1 86 ? 4.287 -1.894 -10.185 1.00 93.25 86 SER A C 1
ATOM 692 O O . SER A 1 86 ? 5.481 -2.081 -9.946 1.00 93.25 86 SER A O 1
ATOM 694 N N . PHE A 1 87 ? 3.432 -2.905 -10.263 1.00 93.75 87 PHE A N 1
ATOM 695 C CA . PHE A 1 87 ? 3.834 -4.296 -10.081 1.00 93.75 87 PHE A CA 1
ATOM 696 C C . PHE A 1 87 ? 3.001 -5.237 -10.952 1.00 93.75 87 PHE A C 1
ATOM 698 O O . PHE A 1 87 ? 1.914 -4.909 -11.421 1.00 93.75 87 PHE A O 1
ATOM 705 N N . GLU A 1 88 ? 3.557 -6.410 -11.210 1.00 94.88 88 GLU A N 1
ATOM 706 C CA . GLU A 1 88 ? 2.941 -7.483 -11.977 1.00 94.88 88 GLU A CA 1
ATOM 707 C C . GLU A 1 88 ? 2.725 -8.692 -11.078 1.00 94.88 88 GLU A C 1
ATOM 709 O O . GLU A 1 88 ? 3.507 -8.961 -10.167 1.00 94.88 88 GLU A O 1
ATOM 714 N N . THR A 1 89 ? 1.656 -9.419 -11.359 1.00 94.56 89 THR A N 1
ATOM 715 C CA . THR A 1 89 ? 1.277 -10.673 -10.717 1.00 94.56 89 THR A CA 1
ATOM 716 C C . THR A 1 89 ? 0.734 -11.616 -11.783 1.00 94.56 89 THR A C 1
ATOM 718 O O . THR A 1 89 ? 0.407 -11.185 -12.890 1.00 94.56 89 THR A O 1
ATOM 721 N N . ASP A 1 90 ? 0.516 -12.881 -11.437 1.00 93.75 90 ASP A N 1
ATOM 722 C CA . ASP A 1 90 ? -0.149 -13.825 -12.344 1.00 93.75 90 ASP A CA 1
ATOM 723 C C . ASP A 1 90 ? -1.600 -13.412 -12.674 1.00 93.75 90 ASP A C 1
ATOM 725 O O . ASP A 1 90 ? -2.159 -13.863 -13.674 1.00 93.75 90 ASP A O 1
ATOM 729 N N . SER A 1 91 ? -2.219 -12.550 -11.854 1.00 90.62 91 SER A N 1
ATOM 730 C CA . SER A 1 91 ? -3.554 -11.991 -12.116 1.00 90.62 91 SER A CA 1
ATOM 731 C C . SER A 1 91 ? -3.553 -10.751 -13.013 1.00 90.62 91 SER A C 1
ATOM 733 O O . SER A 1 91 ? -4.616 -10.369 -13.496 1.00 90.62 91 SER A O 1
ATOM 735 N N . GLY A 1 92 ? -2.393 -10.135 -13.261 1.00 92.38 92 GLY A N 1
ATOM 736 C CA . GLY A 1 92 ? -2.275 -8.954 -14.114 1.00 92.38 92 GLY A CA 1
ATOM 737 C C . GLY A 1 92 ? -1.324 -7.884 -13.582 1.00 92.38 92 GLY A C 1
ATOM 738 O O . GLY A 1 92 ? -0.526 -8.122 -12.672 1.00 92.38 92 GLY A O 1
ATOM 739 N N . TYR A 1 93 ? -1.434 -6.695 -14.176 1.00 93.38 93 TYR A N 1
ATOM 740 C CA . TYR A 1 93 ? -0.638 -5.510 -13.858 1.00 93.38 93 TYR A CA 1
ATOM 741 C C . TYR A 1 93 ? -1.429 -4.543 -12.987 1.00 93.38 93 TYR A C 1
ATOM 743 O O . TYR A 1 93 ? -2.600 -4.267 -13.254 1.00 93.38 93 TYR A O 1
ATOM 751 N N . TYR A 1 94 ? -0.764 -4.000 -11.977 1.00 93.44 94 TYR A N 1
ATOM 752 C CA . TYR A 1 94 ? -1.369 -3.153 -10.963 1.00 93.44 94 TYR A CA 1
ATOM 753 C C . TYR A 1 94 ? -0.474 -1.960 -10.658 1.00 93.44 94 TYR A C 1
ATOM 755 O O . TYR A 1 94 ? 0.743 -1.989 -10.877 1.00 93.44 94 TYR A O 1
ATOM 763 N N . ARG A 1 95 ? -1.090 -0.914 -10.117 1.00 93.44 95 ARG A N 1
ATOM 764 C CA . ARG A 1 95 ? -0.401 0.228 -9.531 1.00 93.44 95 ARG A CA 1
ATOM 765 C C . ARG A 1 95 ? -0.876 0.384 -8.095 1.00 93.44 95 ARG A C 1
ATOM 767 O O . ARG A 1 95 ? -2.072 0.488 -7.860 1.00 93.44 95 ARG A O 1
ATOM 774 N N . ALA A 1 96 ? 0.071 0.375 -7.165 1.00 91.75 96 ALA A N 1
ATOM 775 C CA . ALA A 1 96 ? -0.151 0.750 -5.781 1.00 91.75 96 ALA A CA 1
ATOM 776 C C . ALA A 1 96 ? 0.117 2.245 -5.617 1.00 91.75 96 ALA A C 1
ATOM 778 O O . ALA A 1 96 ? 1.203 2.718 -5.962 1.00 91.75 96 ALA A O 1
ATOM 779 N N . GLU A 1 97 ? -0.860 2.956 -5.075 1.00 91.56 97 GLU A N 1
ATOM 780 C CA . GLU A 1 97 ? -0.716 4.294 -4.522 1.00 91.56 97 GLU A CA 1
ATOM 781 C C . GLU A 1 97 ? -0.585 4.157 -3.010 1.00 91.56 97 GLU A C 1
ATOM 783 O O . GLU A 1 97 ? -1.516 3.729 -2.336 1.00 91.56 97 GLU A O 1
ATOM 788 N N . ILE A 1 98 ? 0.602 4.447 -2.483 1.00 88.06 98 ILE A N 1
ATOM 789 C CA . ILE A 1 98 ? 0.928 4.274 -1.070 1.00 88.06 98 ILE A CA 1
ATOM 790 C C . ILE A 1 98 ? 1.110 5.653 -0.470 1.00 88.06 98 ILE A C 1
ATOM 792 O O . ILE A 1 98 ? 2.094 6.339 -0.752 1.00 88.06 98 ILE A O 1
ATOM 796 N N . THR A 1 99 ? 0.169 6.057 0.365 1.00 85.31 99 THR A N 1
ATOM 797 C CA . THR A 1 99 ? 0.246 7.310 1.098 1.00 85.31 99 THR A CA 1
ATOM 798 C C . THR A 1 99 ? 1.103 7.123 2.347 1.00 85.31 99 THR A C 1
ATOM 800 O O . THR A 1 99 ? 1.174 6.053 2.960 1.00 85.31 99 THR A O 1
ATOM 803 N N . CYS A 1 100 ? 1.808 8.176 2.742 1.00 75.44 100 CYS A N 1
ATOM 804 C CA . CYS A 1 100 ? 2.835 8.075 3.787 1.00 75.44 100 CYS A CA 1
ATOM 805 C C . CYS A 1 100 ? 2.265 8.067 5.214 1.00 75.44 100 CYS A C 1
ATOM 807 O O . CYS A 1 100 ? 2.996 7.897 6.187 1.00 75.44 100 CYS A O 1
ATOM 809 N N . ASP A 1 101 ? 0.947 8.210 5.321 1.00 71.69 101 ASP A N 1
ATOM 810 C CA . ASP A 1 101 ? 0.122 7.961 6.502 1.00 71.69 101 ASP A CA 1
ATOM 811 C C . ASP A 1 101 ? -0.288 6.477 6.644 1.00 71.69 101 ASP A C 1
ATOM 813 O O . ASP A 1 101 ? -0.940 6.115 7.623 1.00 71.69 101 ASP A O 1
ATOM 817 N N . GLY A 1 102 ? 0.123 5.606 5.711 1.00 68.94 102 GLY A N 1
ATOM 818 C CA . GLY A 1 102 ? -0.146 4.165 5.735 1.00 68.94 102 GLY A CA 1
ATOM 819 C C . GLY A 1 102 ? -1.404 3.744 4.973 1.00 68.94 102 GLY A C 1
ATOM 820 O O . GLY A 1 102 ? -1.796 2.576 5.042 1.00 68.94 102 GLY A O 1
ATOM 821 N N . GLY A 1 103 ? -2.046 4.667 4.257 1.00 80.50 103 GLY A N 1
ATOM 822 C CA . GLY A 1 103 ? -3.035 4.317 3.246 1.00 80.50 103 GLY A CA 1
ATOM 823 C C . GLY A 1 103 ? -2.388 3.630 2.042 1.00 80.50 103 GLY A C 1
ATOM 824 O O . GLY A 1 103 ? -1.245 3.889 1.664 1.00 80.50 103 GLY A O 1
ATOM 825 N N . ILE A 1 104 ? -3.133 2.706 1.450 1.00 86.62 104 ILE A N 1
ATOM 826 C CA . ILE A 1 104 ? -2.766 2.083 0.188 1.00 86.62 104 ILE A CA 1
ATOM 827 C C . ILE A 1 104 ? -4.033 1.872 -0.629 1.00 86.62 104 ILE A C 1
ATOM 829 O O . ILE A 1 104 ? -5.034 1.371 -0.108 1.00 86.62 104 ILE A O 1
ATOM 833 N N . ASP A 1 105 ? -3.965 2.259 -1.894 1.00 90.31 105 ASP A N 1
ATOM 834 C CA . ASP A 1 105 ? -4.954 1.925 -2.908 1.00 90.31 105 ASP A CA 1
ATOM 835 C C . ASP A 1 105 ? -4.276 1.160 -4.044 1.00 90.31 105 ASP A C 1
ATOM 837 O O . ASP A 1 105 ? -3.109 1.403 -4.362 1.00 90.31 105 ASP A O 1
ATOM 841 N N . ILE A 1 106 ? -4.973 0.177 -4.608 1.00 90.62 106 ILE A N 1
ATOM 842 C CA . ILE A 1 106 ? -4.429 -0.684 -5.659 1.00 90.62 106 ILE A CA 1
ATOM 843 C C . ILE A 1 106 ? -5.446 -0.806 -6.777 1.00 90.62 106 ILE A C 1
ATOM 845 O O . ILE A 1 106 ? -6.468 -1.481 -6.639 1.00 90.62 106 ILE A O 1
ATOM 849 N N . ASP A 1 107 ? -5.075 -0.255 -7.927 1.00 89.62 107 ASP A N 1
ATOM 850 C 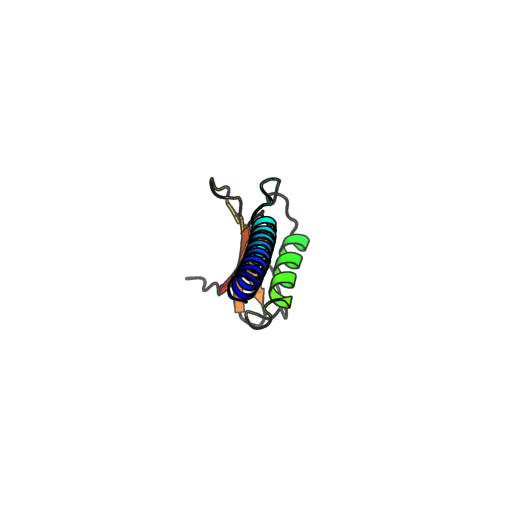CA . ASP A 1 107 ? -5.883 -0.300 -9.132 1.00 89.62 107 ASP A CA 1
ATOM 851 C C . ASP A 1 107 ? -5.224 -1.148 -10.226 1.00 89.62 107 ASP A C 1
ATOM 853 O O . ASP A 1 107 ? -3.993 -1.138 -10.385 1.00 89.62 107 ASP A O 1
ATOM 857 N N . PRO A 1 108 ? -6.023 -1.873 -11.033 1.00 90.38 108 PRO A N 1
ATOM 858 C CA . PRO A 1 108 ? -5.541 -2.471 -12.267 1.00 90.38 108 PRO A CA 1
ATOM 859 C C . PRO A 1 108 ? -4.926 -1.400 -13.171 1.00 90.38 108 PRO A C 1
ATOM 861 O O . 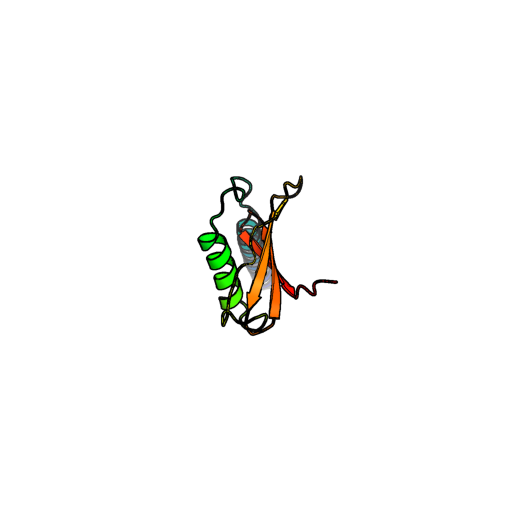PRO A 1 108 ? -5.575 -0.413 -13.524 1.00 90.38 108 PRO A O 1
ATOM 864 N N . TRP A 1 109 ? -3.682 -1.611 -13.592 1.00 83.00 109 TRP A N 1
ATOM 865 C CA . TRP A 1 109 ? -2.979 -0.670 -14.451 1.00 83.00 109 TRP A CA 1
ATOM 866 C C . TRP A 1 109 ? -2.950 -1.181 -15.886 1.00 83.00 109 TRP A C 1
ATOM 868 O O . TRP A 1 109 ? -2.091 -1.965 -16.294 1.00 83.00 109 TRP A O 1
ATOM 878 N N . TYR A 1 110 ? -3.915 -0.713 -16.671 1.00 72.56 110 TYR A N 1
ATOM 879 C CA . TYR A 1 110 ? -3.922 -0.915 -18.111 1.00 72.56 110 TYR A CA 1
ATOM 880 C C . TYR A 1 110 ? -2.996 0.123 -18.729 1.00 72.56 110 TYR A C 1
ATOM 882 O O . TYR A 1 110 ? -3.371 1.274 -18.931 1.00 72.56 110 TYR A O 1
ATOM 890 N N . ASN A 1 111 ? -1.752 -0.276 -18.971 1.00 58.81 111 ASN A N 1
ATOM 891 C CA . ASN A 1 111 ? -0.806 0.554 -19.695 1.00 58.81 111 ASN A CA 1
ATOM 892 C C . ASN A 1 111 ? -1.389 0.808 -21.099 1.00 58.81 111 ASN A C 1
ATOM 894 O O . ASN A 1 111 ? -1.445 -0.116 -21.915 1.00 58.81 111 ASN A O 1
ATOM 898 N N . GLU A 1 112 ? -1.858 2.028 -21.372 1.00 51.28 112 GLU A N 1
ATOM 899 C CA . GLU A 1 112 ? -2.107 2.503 -22.735 1.00 51.28 112 GLU A CA 1
ATOM 900 C C . GLU A 1 112 ? -0.740 2.593 -23.432 1.00 51.28 112 GLU A C 1
ATOM 902 O O . GLU A 1 112 ? -0.082 3.630 -23.417 1.00 51.28 112 GLU A O 1
ATOM 907 N N . ARG A 1 113 ? -0.246 1.460 -23.941 1.00 45.66 113 ARG A N 1
ATOM 908 C CA . ARG A 1 113 ? 0.875 1.453 -24.886 1.00 45.66 113 ARG A CA 1
ATOM 909 C C . ARG A 1 113 ? 0.427 1.964 -26.245 1.00 45.66 113 ARG A C 1
ATOM 911 O O . ARG A 1 113 ? -0.634 1.495 -26.715 1.00 45.66 113 ARG A O 1
#

Foldseek 3Di:
DVVVVVVVVVVVVVVVVVVVVVVVVVVVLLVDPDDDDPVPDDPVNVVVLVVVVCVVPVPQAHCAPKDWDPDWDWDDDPVFIWIWTWIAHPRAIWIWIATPSSDIDIDHDDPPD